Protein AF-A0A0F9JNK7-F1 (afdb_monomer_lite)

Organism: NCBI:txid412755

Foldseek 3Di:
DEEEAEDEDDPCPVVVVSVVVQVVQPVDPPYDYDYDYDDPD

Sequence (41 aa):
MKVLIAYDTKHGNTKKVAELIGEGINTKEGNEVRLMRHLMI

pLDDT: mean 94.1, std 8.7, range [59.75, 98.62]

Radius of gyration: 10.95 Å; chains: 1; bounding box: 24×19×30 Å

Secondary structure (DSSP, 8-state):
-EEEEEE--SSSHHHHHHHHHHHHHHTSTT-EEEEEE----

InterPro domains:
  IPR008254 Flavodoxin/nitric oxide synthase [PS50902] (3-41)
  IPR029039 Flavoprotein-like superfamily [G3DSA:3.40.50.360] (1-39)
  IPR029039 Flavoprotein-like superfamily [SSF52218] (1-37)

Structure (mmCIF, N/CA/C/O backbone):
data_AF-A0A0F9JNK7-F1
#
_entry.id   AF-A0A0F9JNK7-F1
#
loop_
_atom_site.group_PDB
_atom_site.id
_atom_site.type_symbol
_atom_site.label_atom_id
_atom_site.label_alt_id
_atom_site.label_comp_id
_atom_site.label_asym_id
_atom_site.label_entity_id
_atom_site.label_seq_id
_atom_site.pdbx_PDB_ins_code
_atom_site.Cartn_x
_atom_site.Cartn_y
_atom_site.Cartn_z
_atom_site.occupancy
_atom_site.B_iso_or_equiv
_atom_site.auth_seq_id
_atom_site.auth_comp_id
_atom_site.auth_asym_id
_atom_site.auth_atom_id
_atom_site.pdbx_PDB_model_num
ATOM 1 N N . MET A 1 1 ? -12.880 -3.400 7.493 1.00 95.56 1 MET A N 1
ATOM 2 C CA . MET A 1 1 ? -13.095 -3.752 6.072 1.00 95.56 1 MET A CA 1
ATOM 3 C C . MET A 1 1 ? -11.819 -4.352 5.498 1.00 95.56 1 MET A C 1
ATOM 5 O O . MET A 1 1 ? -10.744 -3.919 5.891 1.00 95.56 1 MET A O 1
ATOM 9 N N . LYS A 1 2 ? -11.916 -5.322 4.581 1.00 97.00 2 LYS A N 1
ATOM 10 C CA . LYS A 1 2 ? -10.740 -5.872 3.884 1.00 97.00 2 LYS A CA 1
ATOM 11 C C . LYS A 1 2 ? -10.485 -5.096 2.595 1.00 97.00 2 LYS A C 1
ATOM 13 O O . LYS A 1 2 ? -11.410 -4.930 1.804 1.00 97.00 2 LYS A O 1
ATOM 18 N N . VAL A 1 3 ? -9.255 -4.631 2.394 1.00 97.50 3 VAL A N 1
ATOM 19 C CA . VAL A 1 3 ? -8.861 -3.796 1.248 1.00 97.50 3 VAL A CA 1
ATOM 20 C C . VAL A 1 3 ? -7.634 -4.402 0.575 1.00 97.50 3 VAL A C 1
ATOM 22 O O . VAL A 1 3 ? -6.618 -4.649 1.221 1.00 97.50 3 VAL A O 1
ATOM 25 N N . LEU A 1 4 ? -7.719 -4.623 -0.736 1.00 97.50 4 LEU A N 1
ATOM 26 C CA . LEU A 1 4 ? -6.587 -5.021 -1.567 1.00 97.50 4 LEU A CA 1
ATOM 27 C C . LEU A 1 4 ? -6.108 -3.821 -2.385 1.00 97.50 4 LEU A C 1
ATOM 29 O O . LEU A 1 4 ? -6.880 -3.252 -3.154 1.00 97.50 4 LEU A O 1
ATOM 33 N N . ILE A 1 5 ? -4.826 -3.481 -2.262 1.00 97.38 5 ILE A N 1
ATOM 34 C CA . ILE A 1 5 ? -4.155 -2.518 -3.138 1.00 97.38 5 ILE A CA 1
ATOM 35 C C . ILE A 1 5 ? -3.283 -3.313 -4.107 1.00 97.38 5 ILE A C 1
ATOM 37 O O . ILE A 1 5 ? -2.195 -3.776 -3.752 1.00 97.38 5 ILE A O 1
ATOM 41 N N . ALA A 1 6 ? -3.782 -3.487 -5.329 1.00 96.50 6 ALA A N 1
ATOM 42 C CA . ALA A 1 6 ? -3.010 -4.034 -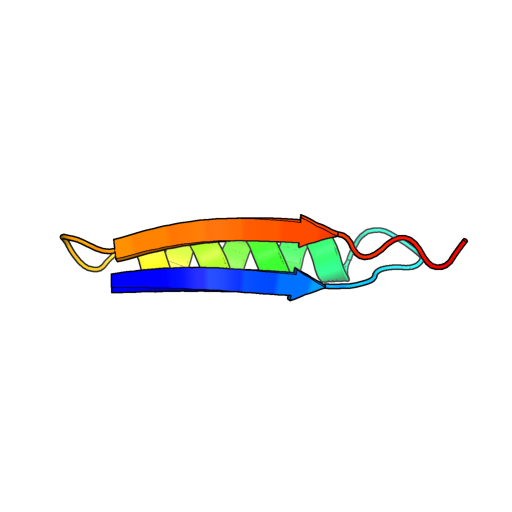6.434 1.00 96.50 6 ALA A CA 1
ATOM 43 C C . ALA A 1 6 ? -2.278 -2.896 -7.154 1.00 96.50 6 ALA A C 1
ATOM 45 O O . ALA A 1 6 ? -2.893 -1.895 -7.518 1.00 96.50 6 ALA A O 1
ATOM 46 N N . TYR A 1 7 ? -0.971 -3.041 -7.355 1.00 96.56 7 TYR A N 1
ATOM 47 C CA . TYR A 1 7 ? -0.175 -2.054 -8.082 1.00 96.56 7 TYR A CA 1
ATOM 48 C C . TYR A 1 7 ? 0.861 -2.732 -8.972 1.00 96.56 7 TYR A C 1
ATOM 50 O O . TYR A 1 7 ? 1.363 -3.807 -8.654 1.00 96.56 7 TYR A O 1
ATOM 58 N N . ASP A 1 8 ? 1.227 -2.070 -10.062 1.00 95.94 8 ASP A N 1
ATOM 59 C CA . ASP A 1 8 ? 2.432 -2.387 -10.822 1.00 95.94 8 ASP A CA 1
ATOM 60 C C . ASP A 1 8 ? 3.413 -1.211 -10.737 1.00 95.94 8 ASP A C 1
ATOM 62 O O . ASP A 1 8 ? 3.046 -0.062 -10.462 1.00 95.94 8 ASP A O 1
ATOM 66 N N . THR A 1 9 ? 4.697 -1.498 -10.904 1.00 95.88 9 THR A N 1
ATOM 67 C CA . THR A 1 9 ? 5.728 -0.477 -10.930 1.00 95.88 9 THR A CA 1
ATOM 68 C C . THR A 1 9 ? 6.959 -0.938 -11.694 1.00 95.88 9 THR A C 1
ATOM 70 O O . THR A 1 9 ? 7.498 -2.022 -11.452 1.00 95.88 9 THR A O 1
ATOM 73 N N . LYS A 1 10 ? 7.460 -0.052 -12.560 1.00 93.38 10 LYS A N 1
ATOM 74 C CA . LYS A 1 10 ? 8.724 -0.241 -13.282 1.00 93.38 10 LYS A CA 1
ATOM 75 C C . LYS A 1 10 ? 9.947 0.101 -12.426 1.00 93.38 10 LYS A C 1
ATOM 77 O O . LYS A 1 10 ? 10.950 -0.598 -12.477 1.00 93.38 10 LYS A O 1
ATOM 82 N N . HIS A 1 11 ? 9.856 1.170 -11.631 1.00 94.56 11 HIS A N 1
ATOM 83 C CA . HIS A 1 11 ? 10.998 1.746 -10.902 1.00 94.56 11 HIS A CA 1
ATOM 84 C C . HIS A 1 11 ? 10.798 1.830 -9.380 1.00 94.56 11 HIS A C 1
ATOM 86 O O . HIS A 1 11 ? 11.670 2.326 -8.676 1.00 94.56 11 HIS A O 1
ATOM 92 N N . GLY A 1 12 ? 9.662 1.371 -8.846 1.00 94.62 12 GLY A N 1
ATOM 93 C CA . GLY A 1 12 ? 9.406 1.352 -7.400 1.00 94.62 12 GLY A CA 1
ATOM 94 C C . GLY A 1 12 ? 8.696 2.591 -6.851 1.00 94.62 12 GLY A C 1
ATOM 95 O O . GLY A 1 12 ? 8.241 2.565 -5.712 1.00 94.62 12 GLY A O 1
ATOM 96 N N . ASN A 1 13 ? 8.516 3.651 -7.643 1.00 97.25 13 ASN A N 1
ATOM 97 C CA . ASN A 1 13 ? 7.792 4.848 -7.196 1.00 97.25 13 ASN A CA 1
ATOM 98 C C . ASN A 1 13 ? 6.328 4.531 -6.848 1.00 97.25 13 ASN A C 1
ATOM 100 O O . ASN A 1 13 ? 5.840 4.944 -5.802 1.00 97.25 13 ASN A O 1
ATOM 104 N N . THR A 1 14 ? 5.652 3.717 -7.665 1.00 97.19 14 THR A N 1
AT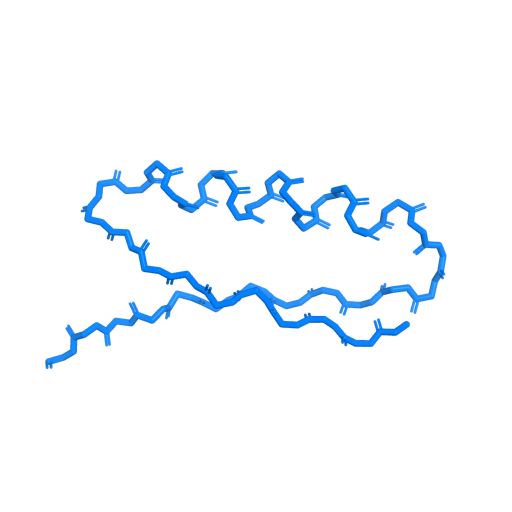OM 105 C CA . THR A 1 14 ? 4.264 3.296 -7.400 1.00 97.19 14 THR A CA 1
ATOM 106 C C . THR A 1 14 ? 4.147 2.441 -6.141 1.00 97.19 14 THR A C 1
ATOM 108 O O . THR A 1 14 ? 3.123 2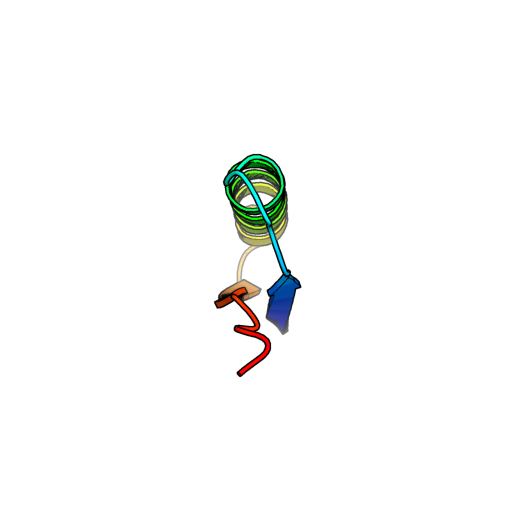.502 -5.473 1.00 97.19 14 THR A O 1
ATOM 111 N N . LYS A 1 15 ? 5.195 1.685 -5.777 1.00 97.69 15 LYS A N 1
ATOM 112 C CA . LYS A 1 15 ? 5.224 0.934 -4.513 1.00 97.69 15 LYS A CA 1
ATOM 113 C C . LYS A 1 15 ? 5.123 1.889 -3.323 1.00 97.69 15 LYS A C 1
ATOM 115 O O . LYS A 1 15 ? 4.257 1.696 -2.482 1.00 97.69 15 LYS A O 1
ATOM 120 N N . LYS A 1 16 ? 5.938 2.950 -3.310 1.00 98.12 16 LYS A N 1
ATOM 121 C CA . LYS A 1 16 ? 5.915 3.962 -2.239 1.00 98.12 16 LYS A CA 1
ATOM 122 C C . LYS A 1 16 ? 4.553 4.650 -2.131 1.00 98.12 16 LYS A C 1
ATOM 124 O O . LYS A 1 16 ? 4.056 4.874 -1.037 1.00 98.12 16 LYS A O 1
ATOM 129 N N . VAL A 1 17 ? 3.921 4.949 -3.268 1.00 98.12 17 VAL A N 1
ATOM 130 C CA . VAL A 1 17 ? 2.560 5.512 -3.284 1.00 98.12 17 VAL A CA 1
ATOM 131 C C . VAL A 1 17 ? 1.537 4.514 -2.729 1.00 98.12 17 VAL A C 1
ATOM 133 O O . VAL A 1 17 ? 0.699 4.895 -1.919 1.00 98.12 17 VAL A O 1
ATOM 136 N N . ALA A 1 18 ? 1.612 3.238 -3.119 1.00 98.25 18 ALA A N 1
ATOM 137 C CA . ALA A 1 18 ? 0.721 2.197 -2.608 1.00 98.25 18 ALA A CA 1
ATOM 138 C C . ALA A 1 18 ? 0.868 1.998 -1.090 1.00 98.25 18 ALA A C 1
ATOM 140 O O . ALA A 1 18 ? -0.132 1.791 -0.405 1.00 98.25 18 ALA A O 1
ATOM 141 N N . GLU A 1 19 ? 2.093 2.098 -0.568 1.00 98.38 19 GLU A N 1
ATOM 142 C CA . GLU A 1 19 ? 2.390 2.057 0.869 1.00 98.38 19 GLU A CA 1
ATOM 143 C C . GLU A 1 19 ? 1.720 3.226 1.603 1.00 98.38 19 GLU A C 1
ATOM 145 O O . GLU A 1 19 ? 0.941 2.983 2.522 1.00 98.38 19 GLU A O 1
ATOM 150 N N . LEU A 1 20 ? 1.893 4.463 1.121 1.00 98.62 20 LEU A N 1
ATOM 151 C CA . LEU A 1 20 ? 1.251 5.654 1.701 1.00 98.62 20 LEU A CA 1
ATOM 152 C C . LEU A 1 20 ? -0.284 5.570 1.692 1.00 98.62 20 LEU A C 1
ATOM 154 O O . LEU A 1 20 ? -0.943 5.946 2.661 1.00 98.62 20 LEU A O 1
ATOM 158 N N . ILE A 1 21 ? -0.875 5.058 0.608 1.00 98.12 21 ILE A N 1
ATOM 159 C CA . ILE A 1 21 ? -2.327 4.833 0.538 1.00 98.12 21 ILE A CA 1
ATOM 160 C C . ILE A 1 21 ? -2.750 3.793 1.585 1.00 98.12 21 ILE A C 1
ATOM 162 O O . ILE A 1 21 ?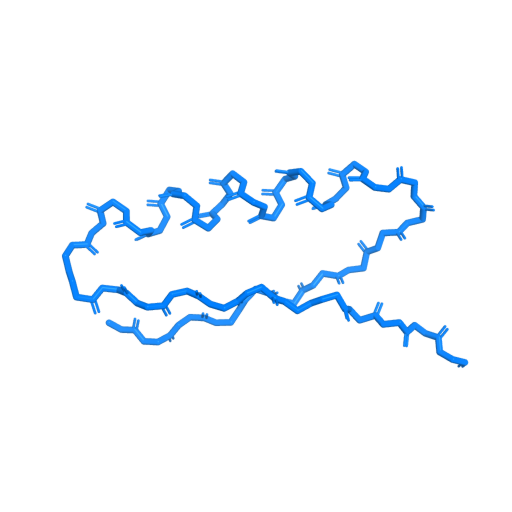 -3.751 3.988 2.276 1.00 98.12 21 ILE A O 1
ATOM 166 N N . GLY A 1 22 ? -1.993 2.703 1.725 1.00 97.94 22 GLY A N 1
ATOM 167 C CA . GLY A 1 22 ? -2.268 1.661 2.712 1.00 97.94 22 GLY A CA 1
ATOM 168 C C . GLY A 1 22 ? -2.187 2.166 4.153 1.00 97.94 22 GLY A C 1
ATOM 169 O O . GLY A 1 22 ? -3.078 1.867 4.949 1.00 97.94 22 GLY A O 1
ATOM 170 N N . GLU A 1 23 ? -1.180 2.982 4.467 1.00 97.88 23 GLU A N 1
ATOM 171 C CA . GLU A 1 23 ? -1.046 3.666 5.759 1.00 97.88 23 GLU A CA 1
ATOM 172 C C . GLU A 1 23 ? -2.264 4.550 6.045 1.00 97.88 23 GLU A C 1
ATOM 174 O O . GLU A 1 23 ? -2.872 4.433 7.110 1.00 97.88 23 GLU A O 1
ATOM 179 N N . GLY A 1 24 ? -2.688 5.357 5.066 1.00 97.88 24 GLY A N 1
ATOM 180 C CA . GLY A 1 24 ? -3.875 6.204 5.185 1.00 97.88 24 GLY A CA 1
ATOM 181 C C . GLY A 1 24 ? -5.157 5.409 5.447 1.00 97.88 24 GLY A C 1
ATOM 182 O O . GLY A 1 24 ? -5.968 5.802 6.285 1.00 97.88 24 GLY A O 1
ATOM 183 N N . ILE A 1 25 ? -5.340 4.262 4.790 1.00 97.38 25 ILE A N 1
ATOM 184 C CA . ILE A 1 25 ? -6.524 3.406 4.978 1.00 97.38 25 ILE A CA 1
ATOM 185 C C . ILE A 1 25 ? -6.510 2.716 6.351 1.00 97.38 25 ILE A C 1
ATOM 187 O O . ILE A 1 25 ? -7.568 2.594 6.977 1.00 97.38 25 ILE A O 1
ATOM 191 N N . ASN A 1 26 ? -5.337 2.304 6.841 1.00 95.75 26 ASN A N 1
ATOM 192 C CA . ASN A 1 26 ? -5.177 1.672 8.155 1.00 95.75 26 ASN A CA 1
ATOM 193 C C . ASN A 1 26 ? -5.413 2.632 9.336 1.00 95.75 26 ASN A C 1
ATOM 195 O O . ASN A 1 26 ? -5.553 2.166 10.463 1.00 95.75 26 ASN A O 1
ATOM 199 N N . THR A 1 27 ? -5.518 3.949 9.110 1.00 96.81 27 THR A N 1
ATOM 200 C CA . THR A 1 27 ? -5.883 4.907 10.175 1.00 96.81 27 THR A CA 1
ATOM 201 C C . THR A 1 27 ? -7.302 4.709 10.715 1.00 96.81 27 THR A C 1
ATOM 203 O O . THR A 1 27 ? -7.611 5.167 11.814 1.00 96.81 27 THR A O 1
ATOM 206 N N . LYS A 1 28 ? -8.182 4.032 9.965 1.00 94.38 28 LYS A N 1
ATOM 207 C CA . LYS A 1 28 ? -9.527 3.682 10.430 1.00 94.38 28 LYS A CA 1
ATOM 208 C C . LYS A 1 28 ? -9.534 2.305 11.089 1.00 94.38 28 LYS A C 1
ATOM 210 O O . LYS A 1 28 ? -9.155 1.312 10.469 1.00 94.38 28 LYS A O 1
ATOM 215 N N . GLU A 1 29 ? -10.034 2.251 12.321 1.00 93.81 29 GLU A N 1
ATOM 216 C CA . GLU A 1 29 ? -10.155 1.017 13.098 1.00 93.81 29 GLU A CA 1
ATOM 217 C C . GLU A 1 29 ? -10.976 -0.052 12.355 1.00 93.81 29 GLU A C 1
ATOM 219 O O . GLU A 1 29 ? -11.982 0.233 11.699 1.00 93.81 29 GLU A O 1
ATOM 224 N N . GLY A 1 30 ? -10.513 -1.301 12.432 1.00 95.25 30 GLY A N 1
ATOM 225 C CA . GLY A 1 30 ? -11.144 -2.445 11.779 1.00 95.25 30 GLY A CA 1
ATOM 226 C C . GLY A 1 30 ? -10.817 -2.599 10.291 1.00 95.25 30 GLY A C 1
ATOM 227 O O . GLY A 1 30 ? -11.352 -3.515 9.658 1.00 95.25 30 GLY A O 1
ATOM 228 N N . ASN A 1 31 ? -9.969 -1.746 9.706 1.00 97.38 31 ASN A N 1
ATOM 229 C CA . ASN A 1 31 ? -9.431 -1.963 8.363 1.00 97.38 31 ASN A CA 1
ATOM 230 C C . ASN A 1 31 ? -8.253 -2.939 8.361 1.00 97.38 31 ASN A C 1
ATOM 232 O O . ASN A 1 31 ? -7.391 -2.911 9.230 1.00 97.38 31 ASN A O 1
ATOM 236 N N . GLU A 1 32 ? -8.230 -3.793 7.342 1.00 96.69 32 GLU A N 1
ATOM 237 C CA . GLU A 1 32 ? -7.149 -4.731 7.068 1.00 96.69 32 GLU A CA 1
ATOM 238 C C . GLU A 1 32 ? -6.731 -4.536 5.608 1.00 96.69 32 GLU A C 1
ATOM 240 O O . GLU A 1 32 ? -7.499 -4.829 4.683 1.00 96.69 32 GLU A O 1
ATOM 245 N N . VAL A 1 33 ? -5.535 -3.986 5.400 1.00 98.00 33 VAL A N 1
ATOM 246 C CA . VAL A 1 33 ? -5.004 -3.666 4.070 1.00 98.00 33 VAL A CA 1
ATOM 247 C C . VAL A 1 33 ? -3.952 -4.689 3.658 1.00 98.00 33 VAL A C 1
ATOM 249 O O . VAL A 1 33 ? -3.005 -4.957 4.395 1.00 98.00 33 VAL A O 1
ATOM 252 N N . ARG A 1 34 ? -4.071 -5.206 2.432 1.00 97.88 34 ARG A N 1
ATOM 253 C CA . ARG A 1 34 ? -3.054 -6.042 1.788 1.00 97.88 34 ARG A CA 1
ATOM 254 C C . ARG A 1 34 ? -2.534 -5.361 0.529 1.00 97.88 34 ARG A C 1
ATOM 256 O O . ARG A 1 34 ? -3.312 -4.988 -0.345 1.00 97.88 34 ARG A O 1
ATOM 263 N N . LEU A 1 35 ? -1.214 -5.249 0.416 1.00 97.69 35 LEU A N 1
ATOM 264 C CA . LEU A 1 35 ? -0.544 -4.764 -0.786 1.00 97.69 35 LEU A CA 1
ATOM 265 C C . LEU A 1 35 ? -0.114 -5.947 -1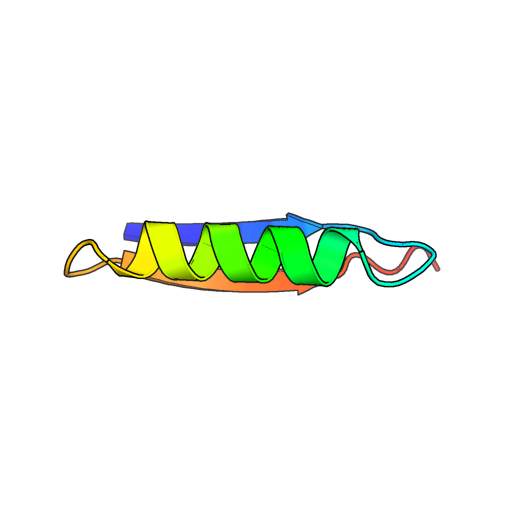.659 1.00 97.69 35 LEU A C 1
ATOM 267 O O . LEU A 1 35 ? 0.481 -6.906 -1.163 1.00 97.69 35 LEU A O 1
ATOM 271 N N . MET A 1 36 ? -0.383 -5.869 -2.961 1.00 96.75 36 MET A N 1
ATOM 272 C CA . MET A 1 36 ? 0.031 -6.875 -3.937 1.00 96.75 36 MET A CA 1
ATOM 273 C C . MET A 1 36 ? 0.645 -6.202 -5.161 1.00 96.75 36 MET A C 1
ATOM 275 O O . MET A 1 36 ? -0.035 -5.500 -5.908 1.00 96.75 36 MET A O 1
ATOM 279 N N . ARG A 1 37 ? 1.935 -6.460 -5.392 1.00 93.00 37 ARG A N 1
ATOM 280 C CA . ARG A 1 37 ? 2.564 -6.106 -6.662 1.00 93.00 37 ARG A CA 1
ATOM 281 C C . ARG A 1 37 ? 2.119 -7.105 -7.726 1.00 93.00 37 ARG A C 1
ATOM 283 O O . ARG A 1 37 ? 2.348 -8.303 -7.562 1.00 93.00 37 ARG A O 1
ATOM 290 N N . HIS A 1 38 ? 1.528 -6.622 -8.809 1.00 84.75 38 HIS A N 1
ATOM 291 C CA . HIS A 1 38 ? 1.327 -7.429 -10.002 1.00 84.75 38 HIS A CA 1
ATOM 292 C C . HIS A 1 38 ? 2.653 -7.489 -10.768 1.00 84.75 38 HIS A C 1
ATOM 294 O O . HIS A 1 38 ? 3.182 -6.457 -11.166 1.00 84.75 38 HIS A O 1
ATOM 300 N N . LEU A 1 39 ? 3.229 -8.684 -10.905 1.00 73.94 39 LEU A N 1
ATOM 301 C CA . LEU A 1 39 ? 4.335 -8.921 -11.828 1.00 73.94 39 LEU A CA 1
ATOM 302 C C . LEU A 1 39 ? 3.706 -9.336 -13.160 1.00 73.94 39 LEU A C 1
ATOM 304 O O . LEU A 1 39 ? 3.092 -10.400 -13.221 1.00 73.94 39 LEU A O 1
ATOM 308 N N . MET A 1 40 ? 3.842 -8.514 -14.202 1.00 59.75 40 MET A N 1
ATOM 309 C CA . MET A 1 40 ? 3.637 -9.009 -15.564 1.00 59.75 40 MET A CA 1
ATOM 310 C C . MET A 1 40 ? 4.782 -9.982 -15.867 1.00 59.75 40 MET A C 1
ATOM 312 O O . MET A 1 40 ? 5.943 -9.571 -15.914 1.00 59.75 40 MET A O 1
ATOM 316 N N . ILE A 1 41 ? 4.440 -11.267 -15.954 1.00 61.03 41 ILE A N 1
ATOM 317 C CA . ILE A 1 41 ? 5.299 -12.368 -16.417 1.00 61.03 41 ILE A CA 1
ATOM 318 C C . ILE A 1 41 ? 5.283 -12.423 -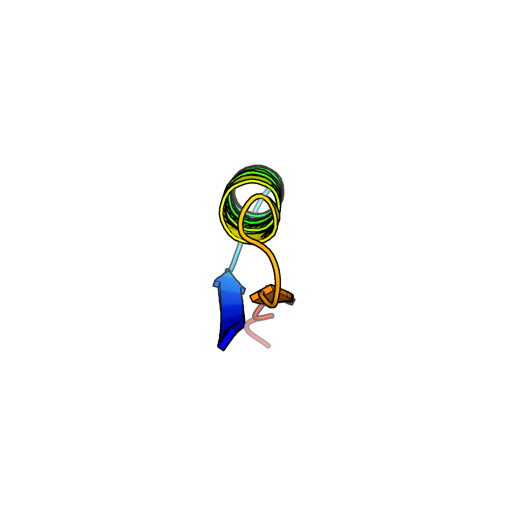17.940 1.00 61.03 41 ILE A C 1
ATOM 320 O O . ILE A 1 41 ? 4.192 -12.193 -18.510 1.00 61.03 41 ILE A O 1
#